Protein AF-A0A127K446-F1 (afdb_monomer)

Nearest PDB structures (foldseek):
  5l04-assembly1_A  TM=7.040E-01  e=8.459E-01  Homo sapiens
  4rus-assembly3_E  TM=5.172E-01  e=7.983E+00  Cyprinus carpio
  8j99-assembly1_K  TM=3.218E-01  e=1.649E+00  Homo sapiens
  3mkq-assembly1_A  TM=4.016E-01  e=7.513E+00  Saccharomyces cerevisiae YJM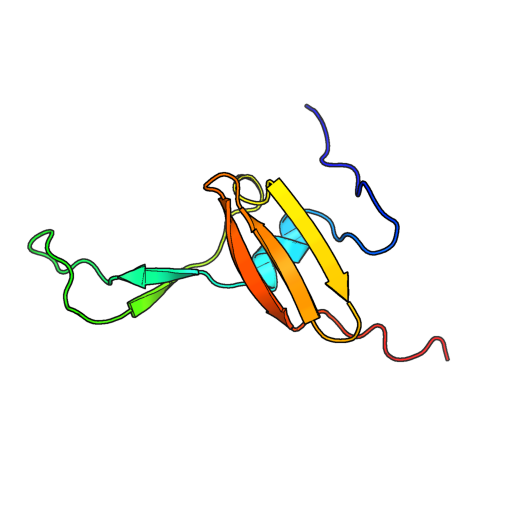789
  2ynp-assembly1_A  TM=3.222E-01  e=6.263E+00  Saccharomyces cerevisiae

Mean predicted aligned error: 8.43 Å

Structure (mmCIF, N/CA/C/O backbone):
data_AF-A0A127K446-F1
#
_entry.id   AF-A0A127K446-F1
#
loop_
_atom_site.group_PDB
_atom_site.id
_atom_site.type_symbol
_atom_site.label_atom_id
_atom_site.label_alt_id
_atom_site.label_comp_id
_atom_site.label_asym_id
_atom_site.label_entity_id
_atom_site.label_seq_id
_atom_site.pdbx_PDB_ins_code
_atom_site.Cartn_x
_atom_site.Cartn_y
_atom_site.Cartn_z
_atom_site.occupancy
_atom_site.B_iso_or_equiv
_atom_site.auth_seq_id
_atom_site.auth_comp_id
_atom_site.auth_asym_id
_atom_site.auth_atom_id
_atom_site.pdbx_PDB_model_num
ATOM 1 N N . MET A 1 1 ? 20.011 -0.508 9.668 1.00 37.91 1 MET A N 1
ATOM 2 C CA . MET A 1 1 ? 18.827 -0.032 8.929 1.00 37.91 1 MET A CA 1
ATOM 3 C C . MET A 1 1 ? 18.688 -0.918 7.709 1.00 37.91 1 MET A C 1
ATOM 5 O O . MET A 1 1 ? 19.311 -0.655 6.683 1.00 37.91 1 MET A O 1
ATOM 9 N N . ASP A 1 2 ? 17.994 -2.035 7.890 1.00 49.88 2 ASP A N 1
ATOM 10 C CA . ASP A 1 2 ? 17.770 -3.058 6.875 1.00 49.88 2 ASP A CA 1
ATOM 11 C C . ASP A 1 2 ? 16.948 -2.471 5.730 1.00 49.88 2 ASP A C 1
ATOM 13 O O . ASP A 1 2 ? 15.796 -2.078 5.899 1.00 49.88 2 ASP A O 1
ATOM 17 N N . LYS A 1 3 ? 17.564 -2.350 4.554 1.00 52.88 3 LYS A N 1
ATOM 18 C CA . LYS A 1 3 ? 16.830 -2.020 3.334 1.00 52.88 3 LYS A CA 1
ATOM 19 C C . LYS A 1 3 ? 15.959 -3.235 2.992 1.00 52.88 3 LYS A C 1
ATOM 21 O O . LYS A 1 3 ? 16.509 -4.339 2.962 1.00 52.88 3 LYS A O 1
ATOM 26 N N . PRO A 1 4 ? 14.655 -3.074 2.698 1.00 58.06 4 PRO A N 1
ATOM 27 C CA . PRO A 1 4 ? 13.847 -4.162 2.166 1.00 58.06 4 PRO A CA 1
ATOM 28 C C . PRO A 1 4 ? 14.358 -4.453 0.755 1.00 58.06 4 PRO A C 1
ATOM 30 O O . PRO A 1 4 ? 13.984 -3.812 -0.227 1.00 58.06 4 PRO A O 1
ATOM 33 N N . THR A 1 5 ? 15.327 -5.356 0.672 1.00 58.59 5 THR A N 1
ATOM 34 C CA . THR A 1 5 ? 15.877 -5.810 -0.600 1.00 58.59 5 THR A CA 1
ATOM 35 C C . THR A 1 5 ? 14.781 -6.628 -1.286 1.00 58.59 5 THR A C 1
ATOM 37 O O . THR A 1 5 ? 14.199 -7.487 -0.622 1.00 58.59 5 THR A O 1
ATOM 40 N N . PRO A 1 6 ? 14.460 -6.382 -2.570 1.00 61.47 6 PRO A N 1
ATOM 41 C CA . PRO A 1 6 ? 13.462 -7.174 -3.282 1.00 61.47 6 PRO A CA 1
ATOM 42 C C . PRO A 1 6 ? 13.849 -8.654 -3.222 1.00 61.47 6 PRO A C 1
ATOM 44 O O . PRO A 1 6 ? 14.932 -9.030 -3.673 1.00 61.47 6 PRO A O 1
ATOM 47 N N . GLN A 1 7 ? 12.992 -9.483 -2.624 1.00 68.38 7 GLN A N 1
ATOM 48 C CA . GLN A 1 7 ? 13.296 -10.898 -2.400 1.00 68.38 7 GLN A CA 1
ATOM 49 C C . GLN A 1 7 ? 13.256 -11.684 -3.720 1.00 68.38 7 GLN A C 1
ATOM 51 O O . GLN A 1 7 ? 13.936 -12.702 -3.866 1.00 68.38 7 GLN A O 1
ATOM 56 N N . HIS A 1 8 ? 12.483 -11.199 -4.695 1.00 74.31 8 HIS A N 1
ATOM 57 C CA . HIS A 1 8 ? 12.337 -11.781 -6.019 1.00 74.31 8 HIS A CA 1
ATOM 58 C C . HIS A 1 8 ? 12.540 -10.725 -7.128 1.00 74.31 8 HIS A C 1
ATOM 60 O O . HIS A 1 8 ? 12.179 -9.562 -6.954 1.00 74.31 8 HIS A O 1
ATOM 66 N N . PRO A 1 9 ? 13.034 -11.106 -8.326 1.00 71.12 9 PRO A N 1
ATOM 67 C CA . PRO A 1 9 ? 13.246 -10.182 -9.453 1.00 71.12 9 PRO A CA 1
ATOM 68 C C . PRO A 1 9 ? 12.008 -9.416 -9.956 1.00 71.12 9 PRO A C 1
ATOM 70 O O . PRO A 1 9 ? 12.140 -8.504 -10.769 1.00 71.12 9 PRO A O 1
ATOM 73 N N . MET A 1 10 ? 10.810 -9.827 -9.533 1.00 76.94 10 MET A N 1
ATOM 74 C CA . MET A 1 10 ? 9.533 -9.185 -9.883 1.00 76.94 10 MET A CA 1
ATOM 75 C C . MET A 1 10 ? 8.930 -8.403 -8.712 1.00 76.94 10 MET A C 1
ATOM 77 O O . MET A 1 10 ? 7.794 -7.942 -8.809 1.00 76.94 10 MET A O 1
ATOM 81 N N . ASP A 1 11 ? 9.668 -8.274 -7.615 1.00 82.62 11 ASP A N 1
ATOM 82 C CA . ASP A 1 11 ? 9.250 -7.479 -6.475 1.00 82.62 11 ASP A CA 1
ATOM 83 C C . ASP A 1 11 ? 9.751 -6.049 -6.686 1.00 82.62 11 ASP A C 1
ATOM 85 O O . ASP A 1 11 ? 10.868 -5.808 -7.157 1.00 82.62 11 ASP A O 1
ATOM 89 N N . LEU A 1 12 ? 8.901 -5.086 -6.358 1.00 83.44 12 LEU A N 1
ATOM 90 C CA . LEU A 1 12 ? 9.253 -3.677 -6.334 1.00 83.44 12 LEU A CA 1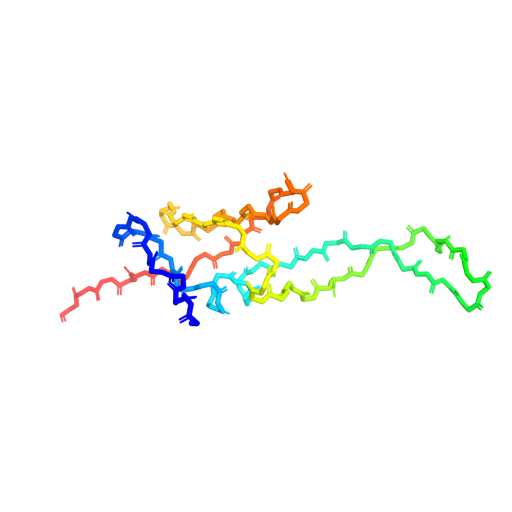
ATOM 91 C C . LEU A 1 12 ? 9.770 -3.282 -4.945 1.00 83.44 12 LEU A C 1
ATOM 93 O O . LEU A 1 12 ? 9.465 -3.942 -3.949 1.00 83.44 12 LEU A O 1
ATOM 97 N N . PRO A 1 13 ? 10.520 -2.174 -4.841 1.00 86.38 13 PRO A N 1
ATOM 98 C CA . PRO A 1 13 ? 10.779 -1.543 -3.554 1.00 86.38 13 PRO A CA 1
ATOM 99 C C . PRO A 1 13 ? 9.466 -1.253 -2.817 1.00 86.38 13 PRO A C 1
ATOM 101 O O . PRO A 1 13 ? 8.487 -0.845 -3.447 1.00 86.38 13 PRO A O 1
ATOM 104 N N . ALA A 1 14 ? 9.458 -1.408 -1.491 1.00 85.25 14 ALA A N 1
ATOM 105 C CA . ALA A 1 14 ? 8.279 -1.193 -0.647 1.00 85.25 14 ALA A CA 1
ATOM 106 C C . ALA A 1 14 ? 7.588 0.154 -0.923 1.00 85.25 14 ALA A C 1
ATOM 108 O O . ALA A 1 14 ? 6.381 0.198 -1.130 1.00 85.25 14 ALA A O 1
ATOM 109 N N . GLU A 1 15 ? 8.361 1.234 -1.049 1.00 85.94 15 GLU A N 1
ATOM 110 C CA . GLU A 1 15 ? 7.851 2.575 -1.367 1.00 85.94 15 GLU A CA 1
ATOM 111 C C . GLU A 1 15 ? 7.120 2.661 -2.711 1.00 85.94 15 GLU A C 1
ATOM 113 O O . GLU A 1 15 ? 6.154 3.408 -2.851 1.00 85.94 15 GLU A O 1
ATOM 118 N N . GLN A 1 16 ? 7.590 1.928 -3.723 1.00 86.12 16 GLN A N 1
ATOM 119 C CA . GLN A 1 16 ? 6.948 1.910 -5.036 1.00 86.12 16 GLN A CA 1
ATOM 120 C C . GLN A 1 16 ? 5.708 1.028 -5.009 1.00 86.12 16 GLN A C 1
ATOM 122 O O . GLN A 1 16 ? 4.665 1.434 -5.508 1.00 86.12 16 GLN A O 1
ATOM 127 N N . ALA A 1 17 ? 5.811 -0.149 -4.392 1.00 86.88 17 ALA A N 1
ATOM 128 C CA . ALA A 1 17 ? 4.694 -1.066 -4.248 1.00 86.88 17 ALA A CA 1
ATOM 129 C C . ALA A 1 17 ? 3.523 -0.412 -3.501 1.00 86.88 17 ALA A C 1
ATOM 131 O O . ALA A 1 17 ? 2.388 -0.493 -3.963 1.00 86.88 17 ALA A O 1
ATOM 132 N N . ALA A 1 18 ? 3.810 0.301 -2.409 1.00 87.38 18 ALA A N 1
ATOM 133 C CA . ALA A 1 18 ? 2.812 0.972 -1.585 1.00 87.38 18 ALA A CA 1
ATOM 134 C C . ALA A 1 18 ? 2.046 2.069 -2.343 1.00 87.38 18 ALA A C 1
ATOM 136 O O . ALA A 1 18 ? 0.844 2.207 -2.164 1.00 87.38 18 ALA A O 1
ATOM 137 N N . LYS A 1 19 ? 2.709 2.797 -3.253 1.00 87.94 19 LYS A N 1
ATOM 138 C CA . LYS A 1 19 ? 2.070 3.825 -4.100 1.00 87.94 19 LYS A CA 1
ATOM 139 C C . LYS A 1 19 ? 1.130 3.253 -5.162 1.00 87.94 19 LYS A C 1
ATOM 141 O O . LYS A 1 19 ? 0.293 3.978 -5.691 1.00 87.94 19 LYS A O 1
ATOM 146 N N . LEU A 1 20 ? 1.303 1.982 -5.520 1.00 86.56 20 LEU A N 1
ATOM 147 C CA . LEU A 1 20 ? 0.516 1.321 -6.564 1.00 86.56 20 LEU A CA 1
ATOM 148 C C . LEU A 1 20 ? -0.756 0.671 -6.019 1.00 86.56 20 LEU A C 1
ATOM 150 O O . LEU A 1 20 ? -1.617 0.271 -6.802 1.00 86.56 20 LEU A O 1
ATOM 154 N N . VAL A 1 21 ? -0.874 0.561 -4.697 1.00 88.62 21 VAL A N 1
ATOM 155 C CA . VAL A 1 21 ? -2.035 -0.002 -4.018 1.00 88.62 21 VAL A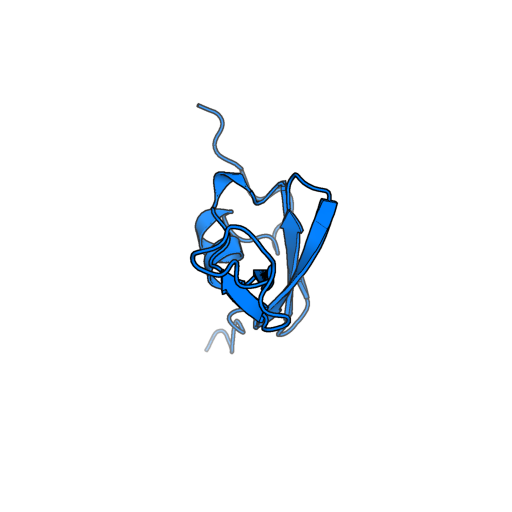 CA 1
ATOM 156 C C . VAL A 1 21 ? -2.669 1.037 -3.107 1.00 88.62 21 VAL A C 1
ATOM 158 O O . VAL A 1 21 ? -2.001 1.904 -2.552 1.00 88.62 21 VAL A O 1
ATOM 161 N N . LYS A 1 22 ? -3.981 0.938 -2.928 1.00 88.00 22 LYS A N 1
ATOM 162 C CA . LYS A 1 22 ? -4.713 1.745 -1.955 1.00 88.00 22 LYS A CA 1
ATOM 163 C C . LYS A 1 22 ? -5.484 0.816 -1.037 1.00 88.00 22 LYS A C 1
ATOM 165 O O . LYS A 1 22 ? -5.977 -0.225 -1.475 1.00 88.00 22 LYS A O 1
ATOM 170 N N . ARG A 1 23 ? -5.582 1.184 0.238 1.00 85.69 23 ARG A N 1
ATOM 171 C CA . ARG A 1 23 ? -6.419 0.477 1.205 1.00 85.69 23 ARG A CA 1
ATOM 172 C C . ARG A 1 23 ? -7.758 1.190 1.301 1.00 85.69 23 ARG A C 1
ATOM 174 O O . ARG A 1 23 ? -7.799 2.383 1.575 1.00 85.69 23 ARG A O 1
ATOM 181 N N . LEU A 1 24 ? -8.850 0.457 1.133 1.00 84.31 24 LEU A N 1
ATOM 182 C CA . LEU A 1 24 ? -10.173 0.964 1.478 1.00 84.31 24 LEU A CA 1
ATOM 183 C C . LEU A 1 24 ? -10.349 0.831 2.987 1.00 84.31 24 LEU A C 1
ATOM 185 O O . LEU A 1 24 ? -10.370 -0.279 3.519 1.00 84.31 24 LEU A O 1
ATOM 189 N N . VAL A 1 25 ? -10.428 1.962 3.678 1.00 84.50 25 VAL A N 1
ATOM 190 C CA . VAL A 1 25 ? -10.719 2.003 5.113 1.00 84.50 25 VAL A CA 1
ATOM 191 C C . VAL A 1 25 ? -12.074 2.667 5.329 1.00 84.50 25 VAL A C 1
ATOM 193 O O . VAL A 1 25 ? -12.414 3.586 4.583 1.00 84.50 25 VAL A O 1
ATOM 196 N N . PRO A 1 26 ? -12.866 2.232 6.321 1.00 85.81 26 PRO A N 1
ATOM 197 C CA . PRO A 1 26 ? -14.092 2.932 6.675 1.00 85.81 26 PRO A CA 1
ATOM 198 C C . PRO A 1 26 ? -13.775 4.382 7.038 1.00 85.81 26 PRO A C 1
ATOM 200 O O . PRO A 1 26 ? -12.868 4.641 7.836 1.00 85.81 26 PRO A O 1
ATOM 203 N N . GLU A 1 27 ? -14.511 5.323 6.462 1.00 85.31 27 GLU A N 1
ATOM 204 C CA . GLU A 1 27 ? -14.435 6.713 6.875 1.00 85.31 27 GLU A CA 1
ATOM 205 C C . GLU A 1 27 ? -14.980 6.830 8.299 1.00 85.31 27 GLU A C 1
ATOM 207 O O . GLU A 1 27 ? -16.070 6.351 8.621 1.00 85.31 27 GLU A O 1
ATOM 212 N N . ILE A 1 28 ? -14.187 7.434 9.180 1.00 81.88 28 ILE A N 1
ATOM 213 C CA . ILE A 1 28 ? -14.579 7.682 10.563 1.00 81.88 28 ILE A CA 1
ATOM 214 C C . ILE A 1 28 ? -15.104 9.111 10.631 1.00 81.88 28 ILE A C 1
ATOM 216 O O . ILE A 1 28 ? -14.364 10.066 10.397 1.00 81.88 28 ILE A O 1
ATOM 220 N N . GLY A 1 29 ? -16.387 9.249 10.960 1.00 81.31 29 GLY A N 1
ATOM 221 C CA . GLY A 1 29 ? -17.026 10.544 11.142 1.00 81.31 29 GLY A CA 1
ATOM 222 C C . GLY A 1 29 ? -16.465 11.286 12.355 1.00 81.31 29 GLY A C 1
ATOM 223 O O . GLY A 1 29 ? -15.790 10.710 13.211 1.00 81.31 29 GLY A O 1
ATOM 224 N N . LYS A 1 30 ? -16.806 12.573 12.476 1.00 82.56 30 LYS A N 1
ATOM 225 C CA . LYS A 1 30 ? -16.389 13.448 13.595 1.00 82.56 30 LYS A CA 1
ATOM 226 C C . LYS A 1 30 ? -16.754 12.893 14.980 1.00 82.56 30 LYS A C 1
ATOM 228 O O . LYS A 1 30 ? -16.157 13.280 15.978 1.00 82.56 30 LYS A O 1
ATOM 233 N N . ASP A 1 31 ? -17.688 11.951 15.010 1.00 82.31 31 ASP A N 1
ATOM 234 C CA . ASP A 1 31 ? -18.249 11.326 16.203 1.00 82.31 31 ASP A CA 1
ATOM 235 C C . ASP A 1 31 ? -17.484 10.050 16.612 1.00 82.31 31 ASP A C 1
ATOM 237 O O . ASP A 1 31 ? -17.909 9.328 17.515 1.00 82.31 31 ASP A O 1
ATOM 241 N N . GLY A 1 32 ? -16.391 9.721 15.909 1.00 81.25 32 GLY A N 1
ATOM 242 C CA . GLY A 1 32 ? -15.590 8.515 16.138 1.00 81.25 32 GLY A CA 1
ATOM 243 C C . GLY A 1 32 ? -16.243 7.220 15.642 1.00 81.25 32 GLY A C 1
ATOM 244 O O . GLY A 1 32 ? -15.741 6.135 15.932 1.00 81.25 32 GLY A O 1
ATOM 245 N N . LYS A 1 33 ? -17.356 7.309 14.902 1.00 84.88 33 LYS A N 1
ATOM 246 C CA . LYS A 1 33 ? -18.090 6.161 14.348 1.00 84.88 33 LYS A CA 1
ATOM 247 C C . LYS A 1 33 ? -17.830 6.011 12.845 1.00 84.88 33 LYS A C 1
ATOM 249 O O . LYS A 1 33 ? -17.721 7.031 12.165 1.00 84.88 33 LYS A O 1
ATOM 254 N N . PRO A 1 34 ? -17.779 4.777 12.308 1.00 85.19 34 PRO A N 1
ATOM 255 C CA . PRO A 1 34 ? -17.763 4.561 10.866 1.00 85.19 34 PRO A CA 1
ATOM 256 C C . PRO A 1 34 ? -19.016 5.170 10.226 1.00 85.19 34 PRO A C 1
ATOM 258 O O . PRO A 1 34 ? -20.126 4.897 10.684 1.00 85.19 34 PRO A O 1
ATOM 261 N N . THR A 1 35 ? -18.851 5.977 9.181 1.00 83.88 35 THR A N 1
ATOM 262 C CA . THR A 1 35 ? -19.966 6.610 8.449 1.00 83.88 35 THR A CA 1
ATOM 263 C C . THR A 1 35 ? -20.703 5.626 7.539 1.00 83.88 35 THR A C 1
ATOM 265 O O . THR A 1 35 ? -21.792 5.925 7.061 1.00 83.88 35 THR A O 1
ATOM 268 N N . GLY A 1 36 ? -20.128 4.439 7.317 1.00 81.56 36 GLY A N 1
ATOM 269 C CA . GLY A 1 36 ? -20.599 3.468 6.328 1.00 81.56 36 GLY A CA 1
ATOM 270 C C . GLY A 1 36 ? -20.008 3.697 4.936 1.00 81.56 36 GLY A C 1
ATOM 271 O O . GLY A 1 36 ? -20.152 2.835 4.073 1.00 81.56 36 GLY A O 1
ATOM 272 N N . GLU A 1 37 ? -19.296 4.806 4.734 1.00 83.19 37 GLU A N 1
ATOM 273 C CA . GLU A 1 37 ? -18.542 5.082 3.516 1.00 83.19 37 GLU A CA 1
ATOM 274 C C . GLU A 1 37 ? -17.102 4.576 3.663 1.00 83.19 37 GLU A C 1
ATOM 276 O O . GLU A 1 37 ? -16.567 4.446 4.768 1.00 83.19 37 GLU A O 1
ATOM 281 N N . THR A 1 38 ? -16.469 4.234 2.544 1.00 85.56 38 THR A N 1
ATOM 282 C CA . THR A 1 38 ? -15.064 3.815 2.507 1.00 85.56 38 THR A CA 1
ATOM 283 C C . THR A 1 38 ? -14.238 4.870 1.801 1.00 85.56 38 THR A C 1
ATOM 285 O O . THR A 1 38 ? -14.585 5.278 0.694 1.00 85.56 38 THR A O 1
ATOM 288 N N . VAL A 1 39 ? -13.110 5.240 2.393 1.00 85.94 39 VAL A N 1
ATOM 289 C CA . VAL A 1 39 ? -12.129 6.140 1.789 1.00 85.94 39 VAL A CA 1
ATOM 290 C C . VAL A 1 39 ? -10.894 5.369 1.351 1.00 85.94 39 VAL A C 1
ATOM 292 O O . VAL A 1 39 ? -10.457 4.414 1.998 1.00 85.94 39 VAL A O 1
ATOM 295 N N . GLU A 1 40 ? -10.318 5.801 0.234 1.00 85.94 40 GLU A N 1
ATOM 296 C CA . GLU A 1 40 ? -9.023 5.315 -0.216 1.00 85.94 40 GLU A CA 1
ATOM 297 C C . GLU A 1 40 ? -7.920 5.933 0.647 1.00 85.94 40 GLU A C 1
ATOM 299 O O . GLU A 1 40 ? -7.685 7.141 0.621 1.00 85.94 40 GLU A O 1
ATOM 304 N N . LYS A 1 41 ? -7.226 5.092 1.408 1.00 85.19 41 LYS A N 1
ATOM 305 C CA . LYS A 1 41 ? -6.061 5.463 2.200 1.00 85.19 41 LYS A CA 1
ATOM 306 C C . LYS A 1 41 ? -4.795 4.940 1.532 1.00 85.19 41 LYS A C 1
ATOM 308 O O . LYS A 1 41 ? -4.724 3.779 1.119 1.00 85.19 41 LYS A O 1
ATOM 313 N N . GLU A 1 42 ? -3.795 5.807 1.436 1.00 86.00 42 GLU A N 1
ATOM 314 C CA . GLU A 1 42 ? -2.464 5.429 0.970 1.00 86.00 42 GLU A CA 1
ATOM 315 C C . GLU A 1 42 ? -1.814 4.456 1.954 1.00 86.00 42 GLU A C 1
ATOM 317 O O . GLU A 1 42 ? -1.955 4.586 3.172 1.00 86.00 42 GLU A O 1
ATOM 322 N N . VAL A 1 43 ? -1.112 3.467 1.411 1.00 87.50 43 VAL A N 1
ATOM 323 C CA . VAL A 1 43 ? -0.363 2.491 2.201 1.00 87.50 43 VAL A CA 1
ATOM 324 C C . VAL A 1 43 ? 1.038 3.046 2.421 1.00 87.50 43 VAL A C 1
ATOM 326 O O . VAL A 1 43 ? 1.672 3.523 1.479 1.00 87.50 43 VAL A O 1
ATOM 329 N N . GLY A 1 44 ? 1.531 3.001 3.658 1.00 86.06 44 GLY A N 1
ATOM 330 C CA . GLY A 1 44 ? 2.919 3.359 3.946 1.00 86.06 44 GLY A CA 1
ATOM 331 C C . GLY A 1 44 ? 3.903 2.299 3.441 1.00 86.06 44 GLY A C 1
ATOM 332 O O . GLY A 1 44 ? 3.582 1.113 3.394 1.00 86.06 44 GLY A O 1
ATOM 333 N N . ALA A 1 45 ? 5.137 2.695 3.116 1.00 85.19 45 ALA A N 1
ATOM 334 C CA . ALA A 1 45 ? 6.193 1.736 2.773 1.00 85.19 45 ALA A CA 1
ATOM 335 C C . ALA A 1 45 ? 6.476 0.757 3.928 1.00 85.19 45 ALA A C 1
ATOM 337 O O . ALA A 1 45 ? 6.693 -0.427 3.689 1.00 85.19 45 ALA A O 1
ATOM 338 N N . ASP A 1 46 ? 6.387 1.240 5.169 1.00 85.44 46 ASP A N 1
ATOM 339 C CA . ASP A 1 46 ? 6.574 0.447 6.391 1.00 85.44 46 ASP A CA 1
ATOM 340 C C . ASP A 1 46 ? 5.466 -0.596 6.605 1.00 85.44 46 ASP A C 1
ATOM 342 O O . ASP A 1 46 ? 5.636 -1.562 7.347 1.00 85.44 46 ASP A O 1
ATOM 346 N N . GLU A 1 47 ? 4.319 -0.416 5.948 1.00 85.25 47 GLU A N 1
ATOM 347 C CA . GLU A 1 47 ? 3.227 -1.382 5.985 1.00 85.25 47 GLU A CA 1
ATOM 348 C C . GLU A 1 47 ? 3.410 -2.497 4.959 1.00 85.25 47 GLU A C 1
ATOM 350 O O . GLU A 1 47 ? 2.704 -3.495 5.049 1.00 85.25 47 GLU A O 1
ATOM 355 N N . VAL A 1 48 ? 4.329 -2.375 3.997 1.00 89.06 48 VAL A N 1
ATOM 356 C CA . VAL A 1 48 ? 4.561 -3.405 2.978 1.00 89.06 48 VAL A CA 1
ATOM 357 C C . VAL A 1 48 ? 5.426 -4.514 3.560 1.00 89.06 48 VAL A C 1
ATOM 359 O O . VAL A 1 48 ? 6.636 -4.372 3.710 1.00 89.06 48 VAL A O 1
ATOM 362 N N . PHE A 1 49 ? 4.806 -5.659 3.829 1.00 87.62 49 PHE A N 1
ATOM 363 C CA . PHE A 1 49 ? 5.514 -6.853 4.275 1.00 87.62 49 PHE A CA 1
ATOM 364 C C . PHE A 1 49 ? 6.135 -7.614 3.097 1.00 87.62 49 PHE A C 1
ATOM 366 O O . PHE A 1 49 ? 7.295 -8.012 3.139 1.00 87.62 49 PHE A O 1
ATOM 373 N N . ALA A 1 50 ? 5.365 -7.798 2.024 1.00 87.19 50 ALA A N 1
ATOM 374 C CA . ALA A 1 50 ? 5.831 -8.410 0.786 1.00 87.19 50 ALA A CA 1
ATOM 375 C C . ALA A 1 50 ? 5.065 -7.827 -0.401 1.00 87.19 50 ALA A C 1
ATOM 377 O O . ALA A 1 50 ? 3.935 -7.369 -0.260 1.00 87.19 50 ALA A O 1
ATOM 378 N N . ASN A 1 51 ? 5.640 -7.864 -1.596 1.00 89.19 51 ASN A N 1
ATOM 379 C CA . ASN A 1 51 ? 4.905 -7.535 -2.810 1.00 89.19 51 ASN A CA 1
ATOM 380 C C . ASN A 1 51 ? 5.360 -8.420 -3.960 1.00 89.19 51 ASN A C 1
ATOM 382 O O . ASN A 1 51 ? 6.442 -8.988 -3.895 1.00 89.19 51 ASN A O 1
ATOM 386 N N . ARG A 1 52 ? 4.522 -8.552 -4.987 1.00 87.62 52 ARG A N 1
ATOM 387 C CA . ARG A 1 52 ? 4.863 -9.291 -6.196 1.00 87.62 52 ARG A CA 1
ATOM 388 C C . ARG A 1 52 ? 4.086 -8.777 -7.393 1.00 87.62 52 ARG A C 1
ATOM 390 O O . ARG A 1 52 ? 2.857 -8.712 -7.353 1.00 87.62 52 ARG A O 1
ATOM 397 N N . VAL A 1 53 ? 4.799 -8.493 -8.477 1.00 87.75 53 VAL A N 1
ATOM 398 C CA . VAL A 1 53 ? 4.197 -8.163 -9.771 1.00 87.75 53 VAL A CA 1
ATOM 399 C C . VAL A 1 53 ? 3.895 -9.441 -10.555 1.00 87.75 53 VAL A C 1
ATOM 401 O O . V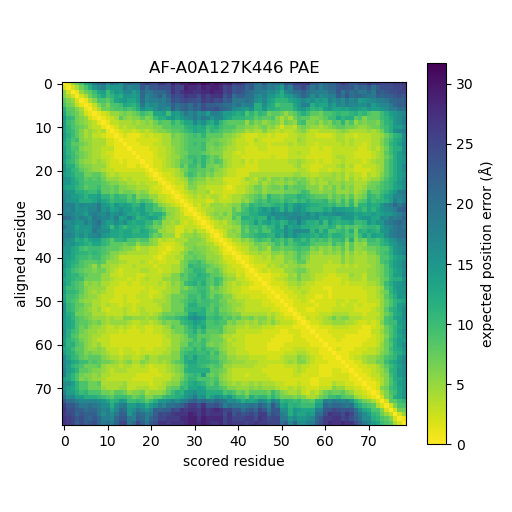AL A 1 53 ? 4.719 -10.360 -10.626 1.00 87.75 53 VAL A O 1
ATOM 404 N N . ARG A 1 54 ? 2.703 -9.507 -11.151 1.00 85.44 54 ARG A N 1
ATOM 405 C CA . ARG A 1 54 ? 2.265 -10.548 -12.086 1.00 85.44 54 ARG A CA 1
ATOM 406 C C . ARG A 1 54 ? 1.564 -9.879 -13.265 1.00 85.44 54 ARG A C 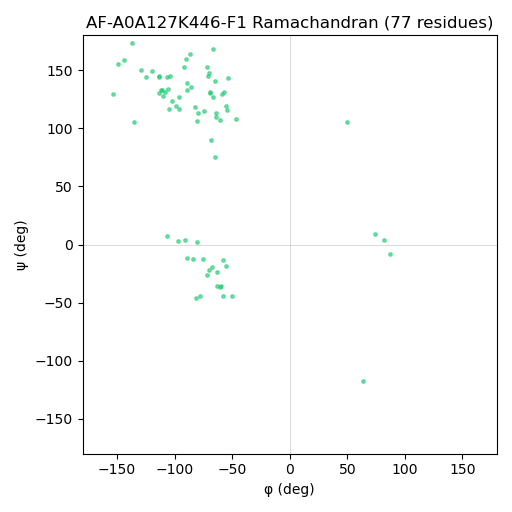1
ATOM 408 O O . ARG A 1 54 ? 0.434 -9.432 -13.140 1.00 85.44 54 ARG A O 1
ATOM 415 N N . GLY A 1 55 ? 2.241 -9.828 -14.411 1.00 84.19 55 GLY A N 1
ATOM 416 C CA . GLY A 1 55 ? 1.697 -9.167 -15.597 1.00 84.19 55 GLY A CA 1
ATOM 417 C C . GLY A 1 55 ? 1.509 -7.666 -15.367 1.00 84.19 55 GLY A C 1
ATOM 418 O O . GLY A 1 55 ? 2.486 -6.951 -15.144 1.00 84.19 55 GLY A O 1
ATOM 419 N N . ASP A 1 56 ? 0.263 -7.210 -15.439 1.00 87.06 56 ASP A N 1
ATOM 420 C CA . ASP A 1 56 ? -0.186 -5.831 -15.234 1.00 87.06 56 ASP A CA 1
ATOM 421 C C . ASP A 1 56 ? -0.714 -5.554 -13.818 1.00 87.06 56 ASP A C 1
ATOM 423 O O . ASP A 1 56 ? -1.107 -4.426 -13.515 1.00 87.06 56 ASP A O 1
ATOM 427 N N . GLU A 1 57 ? -0.661 -6.541 -12.926 1.00 89.44 57 GLU A N 1
ATOM 428 C CA . GLU A 1 57 ? -1.106 -6.416 -11.541 1.00 89.44 57 GLU A CA 1
ATOM 429 C C . GLU A 1 57 ? 0.061 -6.537 -10.561 1.00 89.44 57 GLU A C 1
ATOM 431 O O . GLU A 1 57 ? 1.006 -7.311 -10.748 1.00 89.44 57 GLU A O 1
ATOM 436 N N . ILE A 1 58 ? -0.009 -5.775 -9.473 1.00 89.38 58 ILE A N 1
ATOM 437 C CA . ILE A 1 58 ? 0.850 -5.942 -8.305 1.00 89.38 58 ILE A CA 1
ATOM 438 C C . ILE A 1 58 ? -0.008 -6.381 -7.128 1.00 89.38 58 ILE A C 1
ATOM 440 O O . ILE A 1 58 ? -1.032 -5.777 -6.822 1.00 89.38 58 ILE A O 1
ATOM 444 N N . THR A 1 59 ? 0.424 -7.437 -6.449 1.00 91.25 59 THR A N 1
ATOM 445 C CA . THR A 1 59 ? -0.138 -7.833 -5.160 1.00 91.25 59 THR A CA 1
ATOM 446 C C . THR A 1 59 ? 0.812 -7.392 -4.062 1.00 91.25 59 THR A C 1
ATOM 448 O O . THR A 1 59 ? 1.977 -7.786 -4.060 1.00 91.25 59 THR A O 1
ATOM 451 N N . VAL A 1 60 ? 0.313 -6.609 -3.118 1.00 90.56 60 VAL A N 1
ATOM 452 C CA . VAL A 1 60 ? 1.021 -6.190 -1.912 1.00 90.56 60 VAL A CA 1
ATOM 453 C C . VAL A 1 60 ? 0.387 -6.892 -0.722 1.00 90.56 60 VAL A C 1
ATOM 455 O O . VAL A 1 60 ? -0.827 -6.866 -0.546 1.00 90.56 60 VAL A O 1
ATOM 458 N N . VAL A 1 61 ? 1.213 -7.541 0.084 1.00 90.81 61 VAL A N 1
ATOM 459 C CA . VAL A 1 61 ? 0.845 -8.082 1.388 1.00 90.81 61 VAL A CA 1
ATOM 460 C C . VAL A 1 61 ? 1.320 -7.085 2.429 1.00 90.81 61 VAL A C 1
ATOM 462 O O . VAL A 1 61 ? 2.518 -6.800 2.502 1.00 90.81 61 VAL A O 1
ATOM 465 N N . THR A 1 62 ? 0.394 -6.544 3.211 1.00 89.69 62 THR A N 1
ATOM 466 C CA . THR A 1 62 ? 0.731 -5.621 4.290 1.00 89.69 62 THR A CA 1
ATOM 467 C C . THR A 1 62 ? 1.060 -6.359 5.590 1.00 89.69 62 THR A C 1
ATOM 469 O O . THR A 1 62 ? 0.786 -7.552 5.730 1.00 89.69 62 THR A O 1
ATOM 472 N N . THR A 1 63 ? 1.695 -5.677 6.542 1.00 88.81 63 THR A N 1
ATOM 473 C CA . THR A 1 63 ? 2.135 -6.244 7.834 1.00 88.81 63 THR A CA 1
ATOM 474 C C . THR A 1 63 ? 0.985 -6.739 8.713 1.00 88.81 63 THR A C 1
ATOM 476 O O . THR A 1 63 ? 1.178 -7.635 9.529 1.00 88.81 63 THR A O 1
ATOM 479 N N . ASP A 1 64 ? -0.221 -6.215 8.505 1.00 86.19 64 ASP A N 1
ATOM 480 C CA . ASP A 1 64 ? -1.474 -6.682 9.109 1.00 86.19 64 ASP A CA 1
ATOM 481 C C . ASP A 1 64 ? -2.082 -7.910 8.395 1.00 86.19 64 ASP A C 1
ATOM 483 O O . ASP A 1 64 ? -3.159 -8.379 8.764 1.00 86.19 64 ASP A O 1
ATOM 487 N N . GLY A 1 65 ? -1.407 -8.439 7.369 1.00 85.81 65 GLY A N 1
ATOM 488 C CA . GLY A 1 65 ? -1.832 -9.605 6.598 1.00 85.81 65 GLY A CA 1
ATOM 489 C C . GLY A 1 65 ? -2.857 -9.312 5.500 1.00 85.81 65 GLY A C 1
ATOM 490 O O . GLY A 1 65 ? -3.302 -10.253 4.833 1.00 85.81 65 GLY A O 1
ATOM 491 N N . GLN A 1 66 ? -3.234 -8.048 5.270 1.00 88.75 66 GLN A N 1
ATOM 492 C CA . GLN A 1 66 ? -4.137 -7.713 4.169 1.00 88.75 66 GLN A CA 1
ATOM 493 C C . GLN A 1 66 ? -3.440 -7.863 2.816 1.00 88.75 66 GLN A C 1
ATOM 495 O O . GLN A 1 66 ? -2.249 -7.592 2.657 1.00 88.75 66 GLN A O 1
ATOM 500 N N . LYS A 1 67 ? -4.210 -8.292 1.814 1.00 90.88 67 LYS A N 1
ATOM 501 C CA . LYS A 1 67 ? -3.764 -8.352 0.422 1.00 90.88 67 LYS A CA 1
ATOM 502 C C . LYS A 1 67 ? -4.406 -7.214 -0.345 1.00 90.88 67 LYS A C 1
ATOM 504 O O . LYS A 1 67 ? -5.624 -7.181 -0.492 1.00 90.88 67 LYS A O 1
ATOM 509 N N . LEU A 1 68 ? -3.574 -6.315 -0.843 1.00 91.38 68 LEU A N 1
ATOM 510 C CA . LEU A 1 68 ? -3.984 -5.200 -1.675 1.00 91.38 68 LEU A CA 1
ATOM 511 C C . L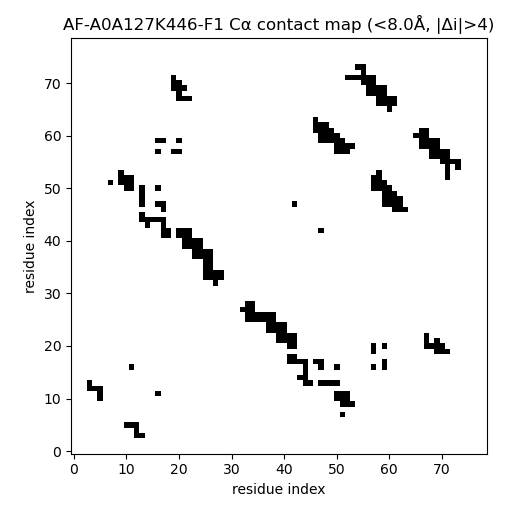EU A 1 68 ? -3.519 -5.468 -3.099 1.00 91.38 68 LEU A C 1
ATOM 513 O O . LEU A 1 68 ? -2.369 -5.842 -3.329 1.00 91.38 68 LEU A O 1
ATOM 517 N N . VAL A 1 69 ? -4.430 -5.309 -4.049 1.00 90.62 69 VAL A N 1
ATOM 518 C CA . VAL A 1 69 ? -4.140 -5.490 -5.469 1.00 90.62 69 VAL A CA 1
ATOM 519 C C . VAL A 1 69 ? -4.203 -4.130 -6.132 1.00 90.62 69 VAL A C 1
ATOM 521 O O . VAL A 1 69 ? -5.116 -3.344 -5.887 1.00 90.62 69 VAL A O 1
ATOM 524 N N . GLY A 1 70 ? -3.193 -3.847 -6.938 1.00 88.12 70 GLY A N 1
ATOM 525 C CA . GLY A 1 70 ? -3.059 -2.604 -7.670 1.00 88.12 70 GLY A CA 1
ATOM 526 C C . GLY A 1 70 ? -2.608 -2.867 -9.091 1.00 88.12 70 GLY A C 1
ATOM 527 O O . GLY A 1 70 ? -2.249 -3.987 -9.460 1.00 88.12 70 GLY A O 1
ATOM 528 N N . LYS A 1 71 ? -2.582 -1.807 -9.890 1.00 87.38 71 LYS A N 1
ATOM 529 C CA . LYS A 1 71 ? -2.057 -1.879 -11.247 1.00 87.38 71 LYS A CA 1
ATOM 530 C C . LYS A 1 71 ? -0.539 -1.757 -11.189 1.00 87.38 71 LYS A C 1
ATOM 532 O O . LYS A 1 71 ? -0.019 -0.744 -10.725 1.00 87.38 71 LYS A O 1
ATOM 537 N N . ALA A 1 72 ? 0.178 -2.784 -11.630 1.00 82.12 72 ALA A N 1
ATOM 538 C CA . ALA A 1 72 ? 1.622 -2.695 -11.751 1.00 82.12 72 ALA A CA 1
ATOM 539 C C . ALA A 1 72 ? 1.982 -1.752 -12.907 1.00 82.12 72 ALA A C 1
ATOM 541 O O . ALA A 1 72 ? 1.269 -1.712 -13.916 1.00 82.12 72 ALA A O 1
ATOM 542 N N . PRO A 1 73 ? 3.105 -1.018 -12.821 1.00 71.31 73 PRO A N 1
ATOM 543 C CA . PRO A 1 73 ? 3.670 -0.385 -13.995 1.00 71.31 73 PRO A CA 1
ATOM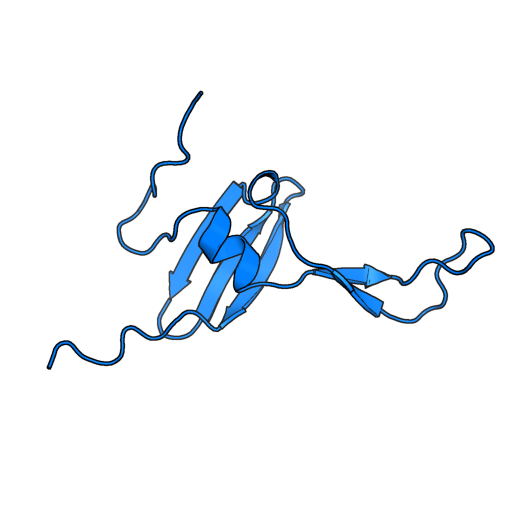 544 C C . PRO A 1 73 ? 4.007 -1.509 -14.970 1.00 71.31 73 PRO A C 1
ATOM 546 O O . PRO A 1 73 ? 4.941 -2.284 -14.752 1.00 71.31 73 PRO A O 1
ATOM 549 N N . THR A 1 74 ? 3.211 -1.630 -16.032 1.00 59.84 74 THR A N 1
ATOM 550 C CA . THR A 1 74 ? 3.526 -2.529 -17.131 1.00 59.84 74 THR A CA 1
ATOM 551 C C . THR A 1 74 ? 4.921 -2.140 -17.589 1.00 59.84 74 THR A C 1
ATOM 553 O O . THR A 1 74 ? 5.118 -1.023 -18.071 1.00 59.84 74 THR A O 1
ATOM 556 N N . LYS A 1 75 ? 5.906 -3.034 -17.456 1.00 56.22 75 LYS A N 1
ATOM 557 C CA . LYS A 1 75 ? 7.098 -2.959 -18.304 1.00 56.22 75 LYS A CA 1
ATOM 558 C C . LYS A 1 75 ? 6.620 -3.228 -19.731 1.00 56.22 75 LYS A C 1
ATOM 560 O O . LYS A 1 75 ? 6.780 -4.327 -20.252 1.00 56.22 75 LYS A O 1
ATOM 565 N N . SER A 1 76 ? 5.966 -2.247 -20.345 1.00 44.75 76 SER A N 1
ATOM 566 C CA . SER A 1 76 ? 5.785 -2.224 -21.781 1.00 44.75 76 SER A CA 1
ATOM 567 C C . SER A 1 76 ? 7.183 -2.111 -22.363 1.00 44.75 76 SER A C 1
ATOM 569 O O . SER A 1 76 ? 7.849 -1.097 -22.184 1.00 44.75 76 SER A O 1
ATOM 571 N N . ALA A 1 77 ? 7.598 -3.212 -22.979 1.00 43.00 77 ALA A N 1
ATOM 572 C CA . ALA A 1 77 ? 8.555 -3.282 -24.062 1.00 43.00 77 ALA A CA 1
ATOM 573 C C . ALA A 1 77 ? 9.874 -2.527 -23.846 1.00 43.00 77 ALA A C 1
ATOM 575 O O . ALA A 1 77 ? 9.998 -1.323 -24.044 1.00 43.00 77 ALA A O 1
ATOM 576 N N . LYS A 1 78 ? 10.917 -3.314 -23.586 1.00 40.00 78 LYS A N 1
ATOM 577 C CA . LYS A 1 78 ? 12.217 -3.067 -2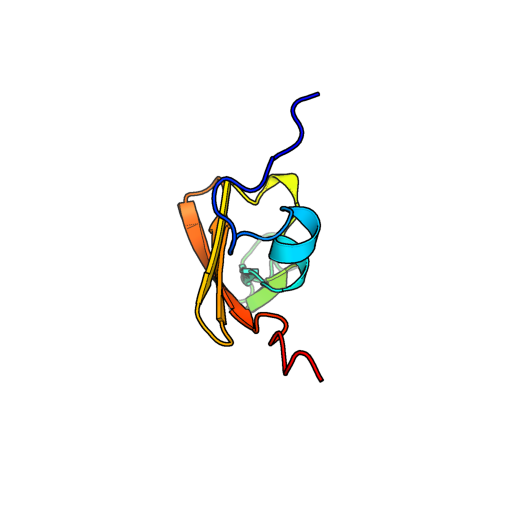4.206 1.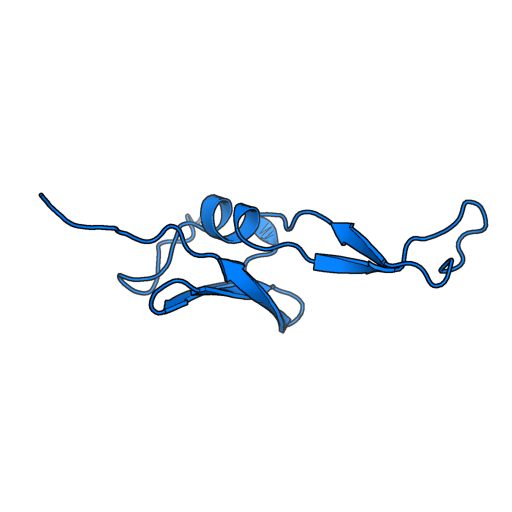00 40.00 78 LYS A CA 1
ATOM 578 C C . LYS A 1 78 ? 11.960 -2.826 -25.708 1.00 40.00 78 LYS A C 1
ATOM 580 O O . LYS A 1 78 ? 11.558 -3.767 -26.391 1.00 40.00 78 LYS A O 1
ATOM 585 N N . ALA A 1 79 ? 12.095 -1.585 -26.164 1.00 35.44 79 ALA A N 1
ATOM 586 C CA . ALA A 1 79 ? 12.341 -1.259 -27.564 1.00 35.44 79 ALA A CA 1
ATOM 587 C C . ALA A 1 79 ? 13.841 -0.997 -27.700 1.00 35.44 79 ALA A C 1
ATOM 589 O O . ALA A 1 79 ? 14.380 -0.293 -26.813 1.00 35.44 79 ALA A O 1
#

pLDDT: mean 79.91, std 13.83, range [35.44, 91.38]

Secondary structure (DSSP, 8-state):
------SSTTPPPHHHHHHH-EEEEEEEPTTSSEEEEEEEEEPPGGGEEEEEEETTEEEEEETTS-EEEEE--------

Organism: NCBI:txid1134435

Sequence (79 aa):
MDKPTPQHPMDLPAEQAAKLVKRLVPEIGKDGKPTGETVEKEVGADEVFANRVRGDEITVVTTDGQKLVGKAPTKSAKA

Radius of gyration: 14.83 Å; Cα contacts (8 Å, |Δi|>4): 142; chains: 1; bounding box: 39×25×44 Å

Solvent-accessible surface area (backbone atoms only — not comparable to full-atom values): 4719 Å² total; per-residue (Å²): 135,85,72,78,67,56,91,46,101,52,28,57,49,39,62,59,50,20,73,41,26,59,42,80,40,71,35,65,40,100,83,77,41,69,69,84,45,70,39,82,37,80,47,52,39,90,38,45,65,47,55,39,54,55,83,54,32,24,43,36,31,31,71,88,69,48,79,34,69,22,62,32,85,59,85,74,64,95,123

Foldseek 3Di:
DDQPDQPDPQWDGLQVLQQQWWDWDFDQDPVRHRPPHTDTHGGDSQQFPTWGDDAQKIWTQGPVRDTTIGGDPHPPDDD